Protein AF-A0A1I7XFM7-F1 (afdb_monomer)

Radius of gyration: 26.52 Å; Cα contacts (8 Å, |Δi|>4): 50; chains: 1; bounding box: 33×37×91 Å

Sequence (116 aa):
MKKVEVKPRGGKNIKDTYQNLKPWRMQLIEAQAKLTTTSPAVITLEPIYDKTSGVFYSQEELLKLCMETKSIARQFGIKDVSTFASNNCGFIRLYYPNVTCQQINVFLQYCENIVH

Structure (mmCIF, N/CA/C/O backbone):
data_AF-A0A1I7XFM7-F1
#
_entry.id   AF-A0A1I7XFM7-F1
#
loop_
_atom_site.group_PDB
_atom_site.id
_atom_site.type_symbol
_atom_site.label_atom_id
_atom_site.label_alt_id
_atom_site.label_comp_id
_atom_site.label_asym_id
_atom_site.label_entity_id
_atom_site.label_seq_id
_atom_site.pdbx_PDB_ins_code
_atom_site.Cartn_x
_atom_site.Cartn_y
_atom_site.Cartn_z
_atom_site.occupancy
_atom_site.B_iso_or_equiv
_atom_site.auth_seq_id
_atom_site.auth_comp_id
_atom_site.auth_asym_id
_atom_site.auth_atom_id
_atom_site.pdbx_PDB_model_num
ATOM 1 N N . MET A 1 1 ? -11.084 -9.461 -78.253 1.00 46.41 1 MET A N 1
ATOM 2 C CA . MET A 1 1 ? -10.396 -8.971 -77.035 1.00 46.41 1 MET A CA 1
ATOM 3 C C . MET A 1 1 ? -11.378 -8.098 -76.258 1.00 46.41 1 MET A C 1
ATOM 5 O O . MET A 1 1 ? -11.882 -7.146 -76.836 1.00 46.41 1 MET A O 1
ATOM 9 N N . LYS A 1 2 ? -11.747 -8.458 -75.018 1.00 50.09 2 LYS A N 1
ATOM 10 C CA . LYS A 1 2 ? -12.688 -7.668 -74.196 1.00 50.09 2 LYS A CA 1
ATOM 11 C C . LYS A 1 2 ? -11.912 -6.609 -73.410 1.00 50.09 2 LYS A C 1
ATOM 13 O O . LYS A 1 2 ? -10.954 -6.945 -72.721 1.00 50.09 2 LYS A O 1
ATOM 18 N N . LYS A 1 3 ? -12.312 -5.342 -73.536 1.00 50.41 3 LYS A N 1
ATOM 19 C CA . LYS A 1 3 ? -11.707 -4.207 -72.829 1.00 50.41 3 LYS A CA 1
ATOM 20 C C . LYS A 1 3 ? -12.254 -4.191 -71.399 1.00 50.41 3 LYS A C 1
ATOM 22 O O . LYS A 1 3 ? -13.459 -4.056 -71.216 1.00 50.41 3 LYS A O 1
ATOM 27 N N . VAL A 1 4 ? -11.389 -4.403 -70.410 1.00 59.22 4 VAL A N 1
ATOM 28 C CA . VAL A 1 4 ? -11.759 -4.332 -68.990 1.00 59.22 4 VAL A CA 1
ATOM 29 C C . VAL A 1 4 ? -11.553 -2.894 -68.532 1.00 59.22 4 VAL A C 1
ATOM 31 O O . VAL A 1 4 ? -10.437 -2.382 -68.578 1.00 59.22 4 VAL A O 1
ATOM 34 N N . GLU A 1 5 ? -12.634 -2.233 -68.132 1.00 59.06 5 GLU A N 1
ATOM 35 C CA . GLU A 1 5 ? -12.593 -0.872 -67.607 1.00 59.06 5 GLU A CA 1
ATOM 36 C C . GLU A 1 5 ? -12.334 -0.917 -66.095 1.00 59.06 5 GLU A C 1
ATOM 38 O O . GLU A 1 5 ? -13.138 -1.433 -65.318 1.00 59.06 5 GLU A O 1
ATOM 43 N N . VAL A 1 6 ? -11.174 -0.413 -65.675 1.00 65.88 6 VAL A N 1
ATOM 44 C CA . VAL A 1 6 ? -10.772 -0.326 -64.265 1.00 65.88 6 VAL A CA 1
ATOM 45 C C . VAL A 1 6 ? -11.096 1.063 -63.730 1.00 65.88 6 VAL A C 1
ATOM 47 O O . VAL A 1 6 ? -10.551 2.059 -64.203 1.00 65.88 6 VAL A O 1
ATOM 50 N N . LYS A 1 7 ? -11.966 1.136 -62.716 1.00 56.38 7 LYS A N 1
ATOM 51 C CA . LYS A 1 7 ? -12.243 2.391 -62.005 1.00 56.38 7 LYS A CA 1
ATOM 52 C C . LYS A 1 7 ? -11.031 2.809 -61.161 1.00 56.38 7 LYS A C 1
ATOM 54 O O . LYS A 1 7 ? -10.407 1.948 -60.532 1.00 56.38 7 LYS A O 1
ATOM 59 N N . PRO A 1 8 ? -10.703 4.112 -61.095 1.00 58.78 8 PRO A N 1
ATOM 60 C CA . PRO A 1 8 ? -9.590 4.586 -60.288 1.00 58.78 8 PRO A CA 1
ATOM 61 C C . PRO A 1 8 ? -9.882 4.335 -58.805 1.00 58.78 8 PRO A C 1
ATOM 63 O O . PRO A 1 8 ? -10.969 4.636 -58.307 1.00 58.78 8 PRO A O 1
ATOM 66 N N . ARG A 1 9 ? -8.905 3.780 -58.080 1.00 58.09 9 ARG A N 1
ATOM 67 C CA . ARG A 1 9 ? -8.955 3.723 -56.615 1.00 58.09 9 ARG A CA 1
ATOM 68 C C . ARG A 1 9 ? -8.807 5.149 -56.096 1.00 58.09 9 ARG A C 1
ATOM 70 O O . ARG A 1 9 ? -7.718 5.711 -56.158 1.00 58.09 9 ARG A O 1
ATOM 77 N N . GLY A 1 10 ? -9.906 5.729 -55.617 1.00 57.50 10 GLY A N 1
ATOM 78 C CA . GLY A 1 10 ? -9.901 7.016 -54.928 1.00 57.50 10 GLY A CA 1
ATOM 79 C C . GLY A 1 10 ? -9.006 6.936 -53.695 1.00 57.50 10 GLY A C 1
ATOM 80 O O . GLY A 1 10 ? -9.397 6.376 -52.673 1.00 57.50 10 GLY A O 1
ATOM 81 N N . GLY A 1 11 ? -7.781 7.446 -53.811 1.00 57.44 11 GLY A N 1
ATOM 82 C CA . GLY A 1 11 ? -6.885 7.611 -52.676 1.00 57.44 11 GLY A CA 1
ATOM 83 C C . GLY A 1 11 ? -7.407 8.742 -51.802 1.00 57.44 11 GLY A C 1
ATOM 84 O O . GLY A 1 11 ? -7.567 9.861 -52.288 1.00 57.44 11 GLY A O 1
ATOM 85 N N . LYS A 1 12 ? -7.683 8.456 -50.524 1.00 63.94 12 LYS A N 1
ATOM 86 C CA . LYS A 1 12 ? -7.931 9.510 -49.532 1.00 63.94 12 LYS A CA 1
ATOM 87 C C . LYS A 1 12 ? -6.736 10.453 -49.533 1.00 63.94 12 LYS A C 1
ATOM 89 O O . LYS A 1 12 ? -5.592 10.001 -49.442 1.00 63.94 12 LYS A O 1
ATOM 94 N N . ASN A 1 13 ? -6.996 11.747 -49.673 1.00 61.81 13 ASN A N 1
ATOM 95 C CA . ASN A 1 13 ? -5.940 12.736 -49.635 1.00 61.81 13 ASN A CA 1
ATOM 96 C C . ASN A 1 13 ? -5.399 12.758 -48.204 1.00 61.81 13 ASN A C 1
ATOM 98 O O . ASN A 1 13 ? -6.172 12.726 -47.249 1.00 61.81 13 ASN A O 1
ATOM 102 N N . ILE A 1 14 ? -4.079 12.808 -48.020 1.00 57.84 14 ILE A N 1
ATOM 103 C CA . ILE A 1 14 ? -3.484 12.754 -46.673 1.00 57.84 14 ILE A CA 1
ATOM 104 C C . ILE A 1 14 ? -4.038 13.865 -45.765 1.00 57.84 14 ILE A C 1
ATOM 106 O O . ILE A 1 14 ? -4.193 13.665 -44.564 1.00 57.84 14 ILE A O 1
ATOM 110 N N . LYS A 1 15 ? -4.441 14.990 -46.371 1.00 57.31 15 LYS A N 1
ATOM 111 C CA . LYS A 1 15 ? -5.088 16.136 -45.725 1.00 57.31 15 LYS A CA 1
ATOM 112 C C . LYS A 1 15 ? -6.449 15.796 -45.104 1.00 57.31 15 LYS A C 1
ATOM 114 O O . LYS A 1 15 ? -6.773 16.353 -44.062 1.00 57.31 15 LYS A O 1
ATOM 119 N N . ASP A 1 16 ? -7.185 14.838 -45.666 1.00 61.31 16 ASP A N 1
ATOM 120 C CA . ASP A 1 16 ? -8.484 14.375 -45.153 1.00 61.31 16 ASP A CA 1
ATOM 121 C C . ASP A 1 16 ? -8.325 13.614 -43.823 1.00 61.31 16 ASP A C 1
ATOM 123 O O . ASP A 1 16 ? -9.254 13.522 -43.022 1.00 61.31 16 ASP A O 1
ATOM 127 N N . THR A 1 17 ? -7.122 13.095 -43.556 1.00 59.59 17 THR A N 1
ATOM 128 C CA . THR A 1 17 ? -6.787 12.363 -42.324 1.00 59.59 17 THR A CA 1
ATOM 129 C C . THR A 1 17 ? -6.692 13.294 -41.113 1.00 59.59 17 THR A C 1
ATOM 131 O O . THR A 1 17 ? -7.016 12.891 -39.999 1.00 59.59 17 THR A O 1
ATOM 134 N N . TYR A 1 18 ? -6.286 14.551 -41.321 1.00 56.53 18 TYR A N 1
ATOM 135 C CA . TYR A 1 18 ? -6.037 15.509 -40.237 1.00 56.53 18 TYR A CA 1
ATOM 136 C C . TYR A 1 18 ? -7.245 16.393 -39.904 1.00 56.53 18 TYR A C 1
ATOM 138 O O . TYR A 1 18 ? -7.247 17.038 -38.860 1.00 56.53 18 TYR A O 1
ATOM 146 N N . GLN A 1 19 ? -8.287 16.408 -40.742 1.00 58.81 19 GLN A N 1
ATOM 147 C CA . GLN A 1 19 ? -9.455 17.281 -40.551 1.00 58.81 19 GLN A CA 1
ATOM 148 C C . GLN A 1 19 ? -10.322 16.916 -39.337 1.00 58.81 19 GLN A C 1
ATOM 150 O O . GLN A 1 19 ? -11.041 17.768 -38.827 1.00 58.81 19 GLN A O 1
ATOM 155 N N . ASN A 1 20 ? -10.233 15.676 -38.846 1.00 60.75 20 ASN A N 1
ATOM 156 C CA . ASN A 1 20 ? -11.027 15.195 -37.709 1.00 60.75 20 ASN A CA 1
ATOM 157 C C . ASN A 1 20 ? -10.232 15.115 -36.396 1.00 60.75 20 ASN A C 1
ATOM 159 O O . ASN A 1 20 ? -10.757 14.662 -35.377 1.00 60.75 20 ASN A O 1
ATOM 163 N N . LEU A 1 21 ? -8.963 15.532 -36.398 1.00 59.78 21 LEU A N 1
ATOM 164 C CA . LEU A 1 21 ? -8.161 15.556 -35.182 1.00 59.78 21 LEU A CA 1
ATOM 165 C C . LEU A 1 21 ? -8.557 16.777 -34.357 1.00 59.78 21 LEU A C 1
ATOM 167 O O . LEU A 1 21 ? -8.286 17.918 -34.731 1.00 59.78 21 LEU A O 1
ATOM 171 N N . LYS A 1 22 ? -9.199 16.532 -33.211 1.00 70.19 22 LYS A N 1
ATOM 172 C CA . LYS A 1 22 ? -9.437 17.591 -32.232 1.00 70.19 22 LYS A CA 1
ATOM 173 C C . LYS A 1 22 ? -8.086 18.228 -31.853 1.00 70.19 22 LYS A C 1
ATOM 175 O O . LYS A 1 22 ? -7.152 17.495 -31.529 1.00 70.19 22 LYS A O 1
ATOM 180 N N . PRO A 1 23 ? -7.974 19.567 -31.852 1.00 73.50 23 PRO A N 1
ATOM 181 C CA . PRO A 1 23 ? -6.817 20.276 -31.329 1.00 73.50 23 PRO A CA 1
ATOM 182 C C . PRO A 1 23 ? -6.432 19.764 -29.940 1.00 73.50 23 PRO A C 1
ATOM 184 O O . PRO A 1 23 ? -7.292 19.648 -29.064 1.00 73.50 23 PRO A O 1
ATOM 187 N N . TRP A 1 24 ? -5.135 19.548 -29.717 1.00 59.75 24 TRP A N 1
ATOM 188 C CA . TRP A 1 24 ? -4.584 19.113 -28.427 1.00 59.75 24 TRP A CA 1
ATOM 189 C C . TRP A 1 24 ? -5.073 19.966 -27.252 1.00 59.75 24 TRP A C 1
ATOM 191 O O . TRP A 1 24 ? -5.365 19.448 -26.181 1.00 59.75 24 TRP A O 1
ATOM 201 N N . ARG A 1 25 ? -5.263 21.272 -27.473 1.00 61.12 25 ARG A N 1
ATOM 202 C CA . ARG A 1 25 ? -5.814 22.189 -26.469 1.00 61.12 25 ARG A CA 1
ATOM 203 C C . ARG A 1 25 ? -7.234 21.812 -26.031 1.00 61.12 25 ARG A C 1
ATOM 205 O O . ARG A 1 25 ? -7.523 21.886 -24.847 1.00 61.12 25 ARG A O 1
ATOM 212 N N . MET A 1 26 ? -8.104 21.382 -26.949 1.00 63.47 26 MET A N 1
ATOM 213 C CA . MET A 1 26 ? -9.455 20.926 -26.588 1.00 63.47 26 MET A CA 1
ATOM 214 C C . MET A 1 26 ? -9.433 19.568 -25.888 1.00 63.47 26 MET A C 1
ATOM 216 O O . MET A 1 26 ? -10.185 19.371 -24.944 1.00 63.47 26 MET A O 1
ATOM 220 N N . GLN A 1 27 ? -8.549 18.657 -26.301 1.00 65.81 27 GLN A N 1
ATOM 221 C CA . GLN A 1 27 ? -8.390 17.358 -25.637 1.00 65.81 27 GLN A CA 1
ATOM 222 C C . GLN A 1 27 ? -7.878 17.518 -24.197 1.00 65.81 27 GLN A C 1
ATOM 224 O O . GLN A 1 27 ? -8.366 16.848 -23.291 1.00 65.81 27 GLN A O 1
ATOM 229 N N . LEU A 1 28 ? -6.948 18.452 -23.974 1.00 62.31 28 LEU A N 1
ATOM 230 C CA . LEU A 1 28 ? -6.454 18.809 -22.644 1.00 62.31 28 LEU A CA 1
ATOM 231 C C . LEU A 1 28 ? -7.545 19.452 -21.783 1.00 62.31 28 LEU A C 1
ATOM 233 O O . LEU A 1 28 ? -7.655 19.107 -20.614 1.00 62.31 28 LEU A O 1
ATOM 237 N N . ILE A 1 29 ? -8.380 20.326 -22.353 1.00 69.06 29 ILE A N 1
ATOM 238 C CA . ILE A 1 29 ? -9.510 20.938 -21.636 1.00 69.06 29 ILE A CA 1
ATOM 239 C C . ILE A 1 29 ? -10.569 19.885 -21.274 1.00 69.06 29 ILE A C 1
ATOM 241 O O . ILE A 1 29 ? -11.064 19.897 -20.153 1.00 69.06 29 ILE A O 1
ATOM 245 N N . GLU A 1 30 ? -10.883 18.940 -22.166 1.00 68.38 30 GLU A N 1
ATOM 246 C CA . GLU A 1 30 ? -11.795 17.821 -21.870 1.00 68.38 30 GLU A CA 1
ATOM 247 C C . GLU A 1 30 ? -11.228 16.890 -20.781 1.00 68.38 30 GLU A C 1
ATOM 249 O O . GLU A 1 30 ? -11.967 16.445 -19.902 1.00 68.38 30 GLU A O 1
ATOM 254 N N . ALA A 1 31 ? -9.918 16.619 -20.799 1.00 59.97 31 ALA A N 1
ATOM 255 C CA . ALA A 1 31 ? -9.246 15.833 -19.763 1.00 59.97 31 ALA A CA 1
ATOM 256 C C . ALA A 1 31 ? -9.196 16.574 -18.416 1.00 59.97 31 ALA A C 1
ATOM 258 O O . ALA A 1 31 ? -9.437 15.969 -17.374 1.00 59.97 31 ALA A O 1
ATOM 259 N N . GLN A 1 32 ? -8.946 17.885 -18.434 1.00 57.66 32 GLN A N 1
ATOM 260 C CA . GLN A 1 32 ? -8.939 18.725 -17.239 1.00 57.66 32 GLN A CA 1
ATOM 261 C C . GLN A 1 32 ? -10.344 18.891 -16.662 1.00 57.66 32 GLN A C 1
ATOM 263 O O . GLN A 1 32 ? -10.493 18.736 -15.462 1.00 57.66 32 GLN A O 1
ATOM 268 N N . ALA A 1 33 ? -11.385 19.073 -17.481 1.00 61.25 33 ALA A N 1
ATOM 269 C CA . ALA A 1 33 ? -12.773 19.161 -17.016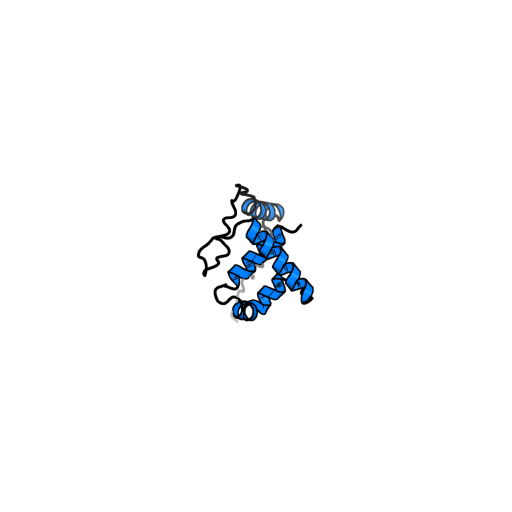 1.00 61.25 33 ALA A CA 1
ATOM 270 C C . ALA A 1 33 ? -13.270 17.863 -16.350 1.00 61.25 33 ALA A C 1
ATOM 272 O O . ALA A 1 33 ? -14.092 17.914 -15.438 1.00 61.25 33 ALA A O 1
ATOM 273 N N . LYS A 1 34 ? -12.740 16.699 -16.756 1.00 59.38 34 LYS A N 1
ATOM 274 C CA . LYS A 1 34 ? -12.977 15.426 -16.051 1.00 59.38 34 LYS A CA 1
ATOM 275 C C . LYS A 1 34 ? -12.264 15.342 -14.696 1.00 59.38 34 LYS A C 1
ATOM 277 O O . LYS A 1 34 ? -12.703 14.579 -13.845 1.00 59.38 34 LYS A O 1
ATOM 282 N N . LEU A 1 35 ? -11.190 16.106 -14.497 1.00 54.34 35 LEU A N 1
ATOM 283 C CA . LEU A 1 35 ? -10.375 16.117 -13.277 1.00 54.34 35 LEU A CA 1
ATOM 284 C C . LEU A 1 35 ? -10.722 17.277 -12.327 1.00 54.34 35 LEU A C 1
ATOM 286 O O . LEU A 1 35 ? -10.446 17.181 -11.138 1.00 54.34 35 LEU A O 1
ATOM 290 N N . THR A 1 36 ? -11.339 18.358 -12.818 1.00 42.94 36 THR A N 1
ATOM 291 C CA . THR A 1 36 ? -11.603 19.591 -12.055 1.00 42.94 36 THR A CA 1
ATOM 292 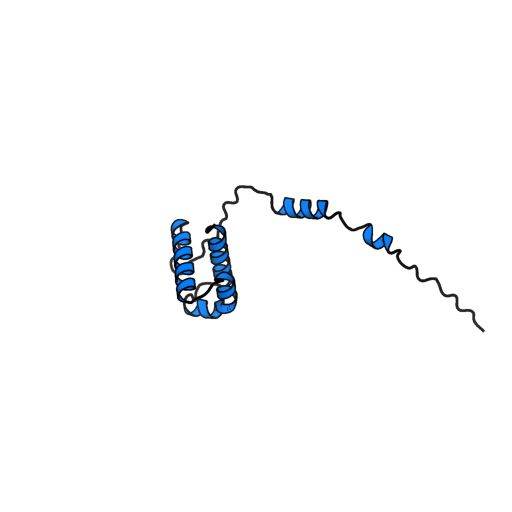C C . THR A 1 36 ? -13.052 19.760 -11.605 1.00 42.94 36 THR A C 1
ATOM 294 O O . THR A 1 36 ? -13.486 20.877 -11.323 1.00 42.94 36 THR A O 1
ATOM 297 N N . THR A 1 37 ? -13.799 18.667 -11.420 1.00 38.94 37 THR A N 1
ATOM 298 C CA . THR A 1 37 ? -14.943 18.711 -10.491 1.00 38.94 37 THR A CA 1
ATOM 299 C C . THR A 1 37 ? -14.411 18.589 -9.065 1.00 38.94 37 THR A C 1
ATOM 301 O O . THR A 1 37 ? -14.606 17.593 -8.374 1.00 38.94 37 THR A O 1
ATOM 304 N N . THR A 1 38 ? -13.697 19.627 -8.632 1.00 45.41 38 THR A N 1
ATOM 305 C CA . THR A 1 38 ? -13.274 19.841 -7.248 1.00 45.41 38 THR A CA 1
ATOM 306 C C . THR A 1 38 ? -14.482 20.332 -6.450 1.00 45.41 38 THR A C 1
ATOM 308 O O . THR A 1 38 ? -14.559 21.477 -6.019 1.00 45.41 38 THR A O 1
ATOM 311 N N . SER A 1 39 ? -15.469 19.453 -6.276 1.00 44.81 39 SER A N 1
ATOM 312 C CA . SER A 1 39 ? -16.196 19.411 -5.008 1.00 44.81 39 SER A CA 1
ATOM 313 C C . SER A 1 39 ? -15.172 18.983 -3.952 1.00 44.81 39 SER A C 1
ATOM 315 O O . SER A 1 39 ? -14.267 18.224 -4.314 1.00 44.81 39 SER A O 1
ATOM 317 N N . PRO A 1 40 ? -15.240 19.422 -2.684 1.00 43.62 40 PRO A N 1
ATOM 318 C CA . PRO A 1 40 ? -14.487 18.776 -1.619 1.00 43.62 40 PRO A CA 1
ATOM 319 C C . PRO A 1 40 ? -14.966 17.325 -1.563 1.00 43.62 40 PRO A C 1
ATOM 321 O O . PRO A 1 40 ? -15.937 16.985 -0.892 1.00 43.62 40 PRO A O 1
ATOM 324 N N . ALA A 1 41 ? -14.337 16.474 -2.367 1.00 45.19 41 ALA A N 1
ATOM 325 C CA . ALA A 1 41 ? -14.424 15.051 -2.238 1.00 45.19 41 ALA A CA 1
ATOM 326 C C . ALA A 1 41 ? -13.789 14.804 -0.880 1.00 45.19 41 ALA A C 1
ATOM 328 O O . ALA A 1 41 ? -12.569 14.770 -0.737 1.00 45.19 41 ALA A O 1
ATOM 329 N N . VAL A 1 42 ? -14.640 14.693 0.138 1.00 38.00 42 VAL A N 1
ATOM 330 C CA . VAL A 1 42 ? -14.410 13.724 1.194 1.00 38.00 42 VAL A CA 1
ATOM 331 C C . VAL A 1 42 ? -14.026 12.476 0.421 1.00 38.00 42 VAL A C 1
ATOM 333 O O . VAL A 1 42 ? -14.877 11.851 -0.211 1.00 38.00 42 VAL A O 1
ATOM 336 N N . ILE A 1 43 ? -12.723 12.211 0.323 1.00 36.69 43 ILE A N 1
ATOM 337 C CA . ILE A 1 43 ? -12.246 10.931 -0.153 1.00 36.69 43 ILE A CA 1
ATOM 338 C C . ILE A 1 43 ? -12.770 10.009 0.934 1.00 36.69 43 ILE A C 1
ATOM 340 O O . ILE A 1 43 ? -12.164 9.866 1.993 1.00 36.69 43 ILE A O 1
ATOM 344 N N . THR A 1 44 ? -13.964 9.463 0.721 1.00 34.00 44 THR A N 1
ATOM 345 C CA . THR A 1 44 ? -14.396 8.247 1.376 1.00 34.00 44 THR A CA 1
ATOM 346 C C . THR A 1 44 ? -13.432 7.205 0.847 1.00 34.00 44 THR A C 1
ATOM 348 O O . THR A 1 44 ? -13.719 6.489 -0.109 1.00 34.00 44 THR A O 1
ATOM 351 N N . LEU A 1 45 ? -12.229 7.191 1.424 1.00 42.62 45 LEU A N 1
ATOM 352 C CA . LEU A 1 45 ? -11.491 5.966 1.581 1.00 42.62 45 LEU A CA 1
ATOM 353 C C . LEU A 1 45 ? -12.500 5.113 2.328 1.00 42.62 45 LEU A C 1
ATOM 355 O O . LEU A 1 45 ? -12.716 5.300 3.527 1.00 42.62 45 LEU A O 1
ATOM 359 N N . GLU A 1 46 ? -13.213 4.256 1.595 1.00 41.31 46 GLU A N 1
ATOM 360 C CA . GLU A 1 46 ? -13.741 3.060 2.220 1.00 41.31 46 GLU A CA 1
ATOM 361 C C . GLU A 1 46 ? -12.592 2.560 3.090 1.00 41.31 46 GLU A C 1
ATOM 363 O O . GLU A 1 46 ? -11.459 2.481 2.592 1.00 41.31 46 GLU A O 1
ATOM 368 N N . PRO A 1 47 ? -12.831 2.417 4.401 1.00 47.59 47 PRO A N 1
ATOM 369 C CA . PRO A 1 47 ? -11.767 2.200 5.359 1.00 47.59 47 PRO A CA 1
ATOM 370 C C . PRO A 1 47 ? -10.916 1.090 4.795 1.00 47.59 47 PRO A C 1
ATOM 372 O O . PRO A 1 47 ? -11.449 0.097 4.292 1.00 47.59 47 PRO A O 1
ATOM 375 N N . ILE A 1 48 ? -9.605 1.273 4.814 1.00 53.47 48 ILE A N 1
ATOM 376 C CA . ILE A 1 48 ? -8.692 0.179 4.530 1.00 53.47 48 ILE A CA 1
ATOM 377 C C . ILE A 1 48 ? -9.043 -0.874 5.580 1.00 53.47 48 ILE A C 1
ATOM 379 O O . ILE A 1 48 ? -8.774 -0.711 6.760 1.00 53.47 48 ILE A O 1
ATOM 383 N N . TYR A 1 49 ? -9.875 -1.824 5.168 1.00 49.25 49 TYR A N 1
ATOM 384 C CA . TYR A 1 49 ? -10.780 -2.505 6.076 1.00 49.25 49 TYR A CA 1
ATOM 385 C C . TYR A 1 49 ? -9.982 -3.554 6.817 1.00 49.25 49 TYR A C 1
ATOM 387 O O . TYR A 1 49 ? -9.623 -4.585 6.240 1.00 49.25 49 TYR A O 1
ATOM 395 N N . ASP A 1 50 ? -9.721 -3.308 8.096 1.00 54.41 50 ASP A N 1
ATOM 396 C CA . ASP A 1 50 ? -9.369 -4.395 8.984 1.00 54.41 50 ASP A CA 1
ATOM 397 C C . ASP A 1 50 ? -10.629 -5.216 9.255 1.00 54.41 50 ASP A C 1
ATOM 399 O O . ASP A 1 50 ? -11.428 -4.961 10.160 1.00 54.41 50 ASP A O 1
ATOM 403 N N . LYS A 1 51 ? -10.799 -6.243 8.424 1.00 52.38 51 LYS A N 1
ATOM 404 C CA . LYS A 1 51 ? -11.899 -7.199 8.521 1.00 52.38 51 LYS A CA 1
ATOM 405 C C . LYS A 1 51 ? -11.972 -7.887 9.882 1.00 52.38 51 LYS A C 1
ATOM 407 O O . LYS A 1 51 ? -13.031 -8.404 10.224 1.00 52.38 51 LYS A O 1
ATOM 412 N N . THR A 1 52 ? -10.870 -7.920 10.633 1.00 53.88 52 THR A N 1
ATOM 413 C CA . THR A 1 52 ? -10.818 -8.598 11.929 1.00 53.88 52 THR A CA 1
ATOM 414 C C . THR A 1 52 ? -11.444 -7.777 13.052 1.00 53.88 52 THR A C 1
ATOM 416 O O . THR A 1 52 ? -12.098 -8.360 13.913 1.00 53.88 52 THR A O 1
ATOM 419 N N . SER A 1 53 ? -11.327 -6.448 13.015 1.00 57.03 53 SER A N 1
ATOM 420 C CA . SER A 1 53 ? -11.933 -5.550 14.005 1.00 57.03 53 SER A CA 1
ATOM 421 C C . SER A 1 53 ? -13.281 -4.980 13.556 1.00 57.03 53 SER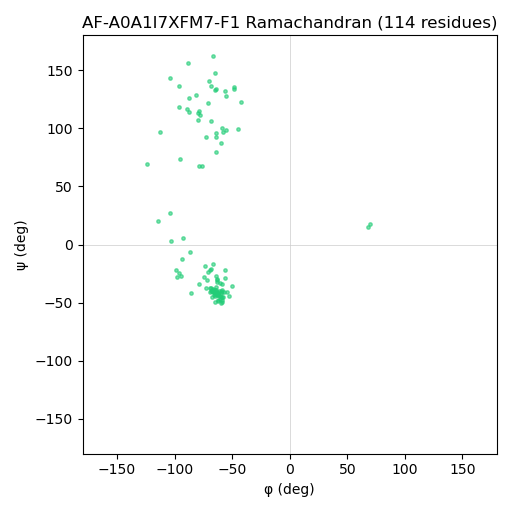 A C 1
ATOM 423 O O . SER A 1 53 ? -14.104 -4.625 14.397 1.00 57.03 53 SER A O 1
ATOM 425 N N . GLY A 1 54 ? -13.544 -4.905 12.246 1.00 54.50 54 GLY A N 1
ATOM 426 C CA . GLY A 1 54 ? -14.743 -4.248 11.716 1.00 54.50 54 GLY A CA 1
ATOM 427 C C . GLY A 1 54 ? -14.734 -2.728 11.924 1.00 54.50 54 GLY A C 1
ATOM 428 O O . GLY A 1 54 ? -15.777 -2.088 11.787 1.00 54.50 54 GLY A O 1
ATOM 429 N N . VAL A 1 55 ? -13.570 -2.161 12.259 1.00 56.50 55 VAL A N 1
ATOM 430 C CA . VAL A 1 55 ? -13.372 -0.744 12.574 1.00 56.50 55 VAL A CA 1
ATOM 431 C C . VAL A 1 55 ? -12.696 -0.039 11.397 1.00 56.50 55 VAL A C 1
ATOM 433 O O . VAL A 1 55 ? -11.859 -0.599 10.690 1.00 56.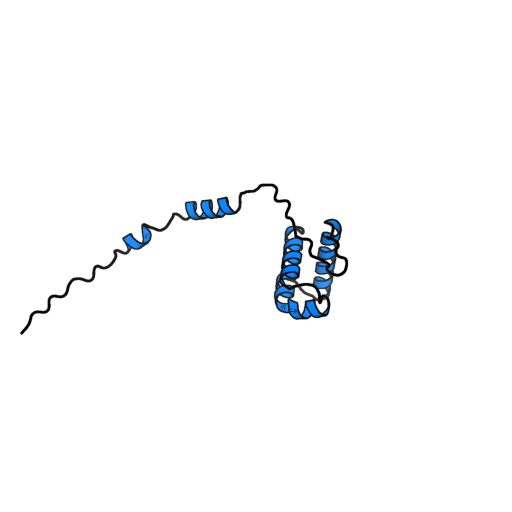50 55 VAL A O 1
ATOM 436 N N . PHE A 1 56 ? -13.110 1.202 11.164 1.00 67.81 56 PHE A N 1
ATOM 437 C CA . PHE A 1 56 ? -12.529 2.102 10.179 1.00 67.81 56 PHE A CA 1
ATOM 438 C C . PHE A 1 56 ? -11.278 2.733 10.799 1.00 67.81 56 PHE A C 1
ATOM 440 O O . PHE A 1 56 ? -11.383 3.279 11.894 1.00 67.81 56 PHE A O 1
ATOM 447 N N . TYR A 1 57 ? -10.122 2.692 10.127 1.00 73.81 57 TYR A N 1
ATOM 448 C CA . TYR A 1 57 ? -8.938 3.393 10.635 1.00 73.81 57 TYR A CA 1
ATOM 449 C C . TYR A 1 57 ? -9.171 4.906 10.670 1.00 73.81 57 TYR A C 1
ATOM 451 O O . TYR A 1 57 ? -9.637 5.493 9.688 1.00 73.81 57 TYR A O 1
ATOM 459 N N . SER A 1 58 ? -8.802 5.547 11.778 1.00 82.12 58 SER A N 1
ATOM 460 C CA . SER A 1 58 ? -8.721 7.002 11.856 1.00 82.12 58 SER A CA 1
ATOM 461 C C . SER A 1 58 ? -7.594 7.529 10.960 1.00 82.12 58 SER A C 1
ATOM 463 O O . SER A 1 58 ? -6.674 6.803 10.565 1.00 82.12 58 SER A O 1
ATOM 465 N N . GLN A 1 59 ? -7.629 8.824 10.643 1.00 81.06 59 GLN A N 1
ATOM 466 C CA . GLN A 1 59 ? -6.565 9.452 9.857 1.00 81.06 59 GLN A CA 1
ATOM 467 C C . GLN A 1 59 ? -5.191 9.317 10.538 1.00 81.06 59 GLN A C 1
ATOM 469 O O . GLN A 1 59 ? -4.188 9.063 9.871 1.00 81.06 59 GLN A O 1
ATOM 474 N N . GLU A 1 60 ? -5.148 9.448 11.864 1.00 83.44 60 GLU A N 1
ATOM 475 C CA . GLU A 1 60 ? -3.933 9.317 12.675 1.00 83.44 60 GLU A CA 1
ATOM 476 C C . GLU A 1 60 ? -3.379 7.887 12.645 1.00 83.44 60 GLU A C 1
ATOM 478 O O . GLU A 1 60 ? -2.167 7.687 12.537 1.00 83.44 60 GLU A O 1
ATOM 483 N N . GLU A 1 61 ? -4.258 6.884 12.680 1.00 83.31 61 GLU A N 1
ATOM 484 C CA . GLU A 1 61 ? -3.873 5.475 12.570 1.00 83.31 61 GLU A CA 1
ATOM 485 C C . GLU A 1 61 ? -3.297 5.159 11.189 1.00 83.31 61 GLU A C 1
ATOM 487 O O . GLU A 1 61 ? -2.242 4.529 11.089 1.00 83.31 61 GLU A O 1
ATOM 492 N N . LEU A 1 62 ? -3.925 5.659 10.120 1.00 83.44 62 LEU A N 1
ATOM 493 C CA . LEU A 1 62 ? -3.409 5.497 8.760 1.00 83.44 62 LEU A CA 1
ATOM 494 C C . LEU A 1 62 ? -2.041 6.164 8.584 1.00 83.44 62 LEU A C 1
ATOM 496 O O . LEU A 1 62 ? -1.144 5.583 7.975 1.00 83.44 62 LEU A O 1
ATOM 500 N N . LEU A 1 63 ? -1.850 7.361 9.144 1.00 87.06 63 LEU A N 1
ATOM 501 C CA . LEU A 1 63 ? -0.557 8.050 9.141 1.00 87.06 63 LEU A CA 1
ATOM 502 C C . LEU A 1 63 ? 0.527 7.230 9.847 1.00 87.06 63 LEU A C 1
ATOM 504 O O . LEU A 1 63 ? 1.636 7.079 9.325 1.00 87.06 63 LEU A O 1
ATOM 508 N N . LYS A 1 64 ? 0.203 6.671 11.016 1.00 86.88 64 LYS A N 1
ATOM 509 C CA . LYS A 1 64 ? 1.113 5.805 11.767 1.00 86.88 64 LYS A CA 1
ATOM 510 C C . LYS A 1 64 ? 1.497 4.569 10.950 1.00 86.88 64 LYS A C 1
ATOM 512 O O . LYS A 1 64 ? 2.686 4.284 10.815 1.00 86.88 64 LYS A O 1
ATOM 517 N N . LEU A 1 65 ? 0.523 3.905 10.327 1.00 87.56 65 LEU A N 1
ATOM 518 C CA . LEU A 1 65 ? 0.750 2.755 9.448 1.00 87.56 65 LEU A CA 1
ATOM 519 C C . LEU A 1 65 ? 1.640 3.107 8.246 1.00 87.56 65 LEU A C 1
ATOM 521 O O . LEU A 1 65 ? 2.527 2.328 7.886 1.00 87.56 65 LEU A O 1
ATOM 525 N N . CYS A 1 66 ? 1.466 4.286 7.642 1.00 90.81 66 CYS A N 1
ATOM 526 C CA . CYS A 1 66 ? 2.341 4.755 6.565 1.00 90.81 66 CYS A CA 1
ATOM 527 C C . CYS A 1 66 ? 3.792 4.924 7.038 1.00 90.81 66 CYS A C 1
ATOM 529 O O . CYS A 1 66 ? 4.729 4.502 6.351 1.00 90.81 66 CYS A O 1
ATOM 531 N N . MET A 1 67 ? 3.999 5.505 8.225 1.00 92.31 67 MET A N 1
ATOM 532 C CA . MET A 1 67 ? 5.337 5.663 8.801 1.00 92.31 67 MET A CA 1
ATOM 533 C C . MET A 1 67 ? 5.989 4.317 9.130 1.00 92.31 67 MET A C 1
ATOM 535 O O . MET A 1 67 ? 7.165 4.115 8.817 1.00 92.31 67 MET A O 1
ATOM 539 N N . GLU A 1 68 ? 5.234 3.383 9.706 1.00 89.75 68 GLU A N 1
ATOM 540 C CA . GLU A 1 68 ? 5.700 2.026 10.007 1.00 89.75 68 GLU A CA 1
ATOM 541 C C . GLU A 1 68 ? 6.085 1.274 8.732 1.00 89.75 68 GLU A C 1
ATOM 543 O O . GLU A 1 68 ? 7.196 0.751 8.635 1.00 89.75 68 GLU A O 1
ATOM 548 N N . THR A 1 69 ? 5.229 1.312 7.710 1.00 90.50 69 THR A N 1
ATOM 549 C CA . THR A 1 69 ? 5.484 0.681 6.408 1.00 90.50 69 THR A CA 1
ATOM 550 C C . THR A 1 69 ? 6.771 1.212 5.777 1.00 90.50 69 THR A C 1
ATOM 552 O O . THR A 1 69 ? 7.618 0.439 5.326 1.00 90.50 69 THR A O 1
ATOM 555 N N . LYS A 1 70 ? 6.977 2.535 5.799 1.00 91.44 70 LYS A N 1
ATOM 556 C CA . LYS A 1 70 ? 8.196 3.172 5.277 1.00 91.44 70 LYS A CA 1
ATOM 557 C C . LYS A 1 70 ? 9.435 2.810 6.095 1.00 91.44 70 LYS A C 1
ATOM 559 O O . LYS A 1 70 ? 10.509 2.618 5.526 1.00 91.44 70 LYS A O 1
ATOM 564 N N . SER A 1 71 ? 9.303 2.725 7.418 1.00 92.81 71 SER A N 1
ATOM 565 C CA . SER A 1 71 ? 10.386 2.308 8.315 1.00 92.81 71 SER A CA 1
ATOM 566 C C . SER A 1 71 ? 10.827 0.875 8.020 1.00 92.81 71 SER A C 1
ATOM 568 O O . SER A 1 71 ? 12.015 0.631 7.809 1.00 92.81 71 SER A O 1
ATOM 570 N N . ILE A 1 72 ? 9.874 -0.053 7.914 1.00 88.75 72 ILE A N 1
ATOM 571 C CA . ILE A 1 72 ? 10.125 -1.455 7.567 1.00 88.75 72 ILE A CA 1
ATOM 572 C C . ILE A 1 72 ? 10.782 -1.539 6.189 1.00 88.75 72 ILE A C 1
ATOM 574 O O . ILE A 1 72 ? 11.850 -2.131 6.054 1.00 88.75 72 ILE A O 1
ATOM 578 N N . ALA A 1 73 ? 10.214 -0.877 5.178 1.00 91.75 73 ALA A N 1
ATOM 579 C CA . ALA A 1 73 ? 10.777 -0.864 3.832 1.00 91.75 73 ALA A CA 1
ATOM 580 C C . ALA A 1 73 ? 12.252 -0.432 3.819 1.00 91.75 73 ALA A C 1
ATOM 582 O O . ALA A 1 73 ? 13.085 -1.095 3.202 1.00 91.75 73 ALA A O 1
ATOM 583 N N . ARG A 1 74 ? 12.606 0.619 4.571 1.00 93.56 74 ARG A N 1
ATOM 584 C CA . ARG A 1 74 ? 13.997 1.083 4.707 1.00 93.56 74 ARG A CA 1
ATOM 585 C C . ARG A 1 74 ? 14.912 0.039 5.339 1.00 93.56 74 ARG A C 1
ATOM 587 O O . ARG A 1 74 ? 16.021 -0.140 4.844 1.00 93.56 74 ARG A O 1
ATOM 594 N N . GLN A 1 75 ? 14.463 -0.650 6.388 1.00 94.19 75 GLN A N 1
ATOM 595 C CA . GLN A 1 75 ? 15.249 -1.700 7.052 1.00 94.19 75 GLN A CA 1
ATOM 596 C C . GLN A 1 75 ? 15.590 -2.853 6.100 1.00 94.19 75 GLN A C 1
ATOM 598 O O . GLN A 1 75 ? 16.682 -3.407 6.171 1.00 94.19 75 GLN A O 1
ATOM 603 N N . PHE A 1 76 ? 14.692 -3.158 5.162 1.00 92.31 76 PHE A N 1
ATOM 604 C CA . PHE A 1 76 ? 14.889 -4.189 4.142 1.00 92.31 76 PHE A CA 1
ATOM 605 C C . PHE A 1 76 ? 15.482 -3.662 2.822 1.00 92.31 76 PHE A C 1
ATOM 607 O O . PHE A 1 76 ? 15.587 -4.411 1.853 1.00 92.31 76 PHE A O 1
ATOM 614 N N . GLY A 1 77 ? 15.873 -2.384 2.749 1.00 94.00 77 GLY A N 1
ATOM 615 C CA . GLY A 1 77 ? 16.444 -1.786 1.535 1.00 94.00 77 GLY A CA 1
ATOM 616 C C . GLY A 1 77 ? 15.449 -1.605 0.379 1.00 94.00 77 GLY A C 1
ATOM 617 O O . GLY A 1 77 ? 15.858 -1.404 -0.766 1.00 94.00 77 GLY A O 1
ATOM 618 N N . ILE A 1 78 ? 14.146 -1.652 0.660 1.00 94.12 78 ILE A N 1
ATOM 619 C CA . ILE A 1 78 ? 13.073 -1.446 -0.313 1.00 94.12 78 ILE A CA 1
ATOM 620 C C . ILE A 1 78 ? 12.908 0.060 -0.543 1.00 94.12 78 ILE A C 1
ATOM 622 O O . ILE A 1 78 ? 12.513 0.806 0.353 1.00 94.12 78 ILE A O 1
ATOM 626 N N . LYS A 1 79 ? 13.225 0.511 -1.760 1.00 92.38 79 LYS A N 1
ATOM 627 C CA . LYS A 1 79 ? 13.150 1.931 -2.149 1.00 92.38 79 LYS A CA 1
ATOM 628 C C . LYS A 1 79 ? 11.761 2.339 -2.628 1.00 92.38 79 LYS A C 1
ATOM 630 O O . LYS A 1 79 ? 11.289 3.413 -2.277 1.00 92.38 79 LYS A O 1
ATOM 635 N N . ASP A 1 80 ? 11.139 1.477 -3.424 1.00 93.88 80 ASP A N 1
ATOM 636 C CA . ASP A 1 80 ? 9.814 1.685 -3.995 1.00 93.88 80 ASP A CA 1
ATOM 637 C C . ASP A 1 80 ? 8.853 0.672 -3.371 1.00 93.88 80 ASP A C 1
ATOM 639 O O . ASP A 1 80 ? 8.810 -0.502 -3.748 1.00 93.88 80 ASP A O 1
ATOM 643 N N . VAL A 1 81 ? 8.145 1.133 -2.342 1.00 92.69 81 VAL A N 1
ATOM 644 C CA . VAL A 1 81 ? 7.227 0.305 -1.555 1.00 92.69 81 VAL A CA 1
ATOM 645 C C . VAL A 1 81 ? 6.022 -0.111 -2.392 1.00 92.69 81 VAL A C 1
ATOM 647 O O . VAL A 1 81 ? 5.606 -1.266 -2.317 1.00 92.69 81 VAL A O 1
ATOM 650 N N . SER A 1 82 ? 5.498 0.794 -3.218 1.00 92.50 82 SER A N 1
ATOM 651 C CA . SER A 1 82 ? 4.335 0.555 -4.075 1.00 92.50 82 SER A CA 1
ATOM 652 C C . SER A 1 82 ? 4.624 -0.507 -5.125 1.00 92.50 82 SER A C 1
ATOM 654 O O . SER A 1 82 ? 3.895 -1.498 -5.223 1.00 92.50 82 SER A O 1
ATOM 656 N N . THR A 1 83 ? 5.738 -0.382 -5.847 1.00 95.00 83 THR A N 1
ATOM 657 C CA . THR A 1 83 ? 6.164 -1.400 -6.815 1.00 95.00 83 THR A CA 1
ATOM 658 C C . THR A 1 83 ? 6.477 -2.725 -6.122 1.00 95.00 83 THR A C 1
ATOM 660 O O . THR A 1 83 ? 6.072 -3.784 -6.609 1.00 95.00 83 THR A O 1
ATOM 663 N N . PHE A 1 84 ? 7.150 -2.700 -4.965 1.00 94.81 84 PHE A N 1
ATOM 664 C CA . PHE A 1 84 ? 7.431 -3.917 -4.200 1.00 94.81 84 PHE A CA 1
ATOM 665 C C . PHE A 1 84 ? 6.144 -4.642 -3.802 1.00 94.81 84 PHE A C 1
ATOM 667 O O . PHE A 1 84 ? 6.024 -5.844 -4.041 1.00 94.81 84 PHE A O 1
ATOM 674 N N . ALA A 1 85 ? 5.178 -3.931 -3.228 1.00 94.31 85 ALA A N 1
ATOM 675 C CA . ALA A 1 85 ? 3.950 -4.531 -2.737 1.00 94.31 85 ALA A CA 1
ATOM 676 C C . ALA A 1 85 ? 3.057 -5.048 -3.866 1.00 94.31 85 ALA A C 1
ATOM 678 O O . ALA A 1 85 ? 2.483 -6.129 -3.740 1.00 94.31 85 ALA A O 1
ATOM 679 N N . SER A 1 86 ? 3.003 -4.331 -4.989 1.00 93.12 86 SER A N 1
ATOM 680 C CA . SER A 1 86 ? 2.257 -4.768 -6.169 1.00 93.12 86 SER A CA 1
ATOM 681 C C . SER A 1 86 ? 2.830 -6.076 -6.738 1.00 93.12 86 SER A C 1
ATOM 683 O O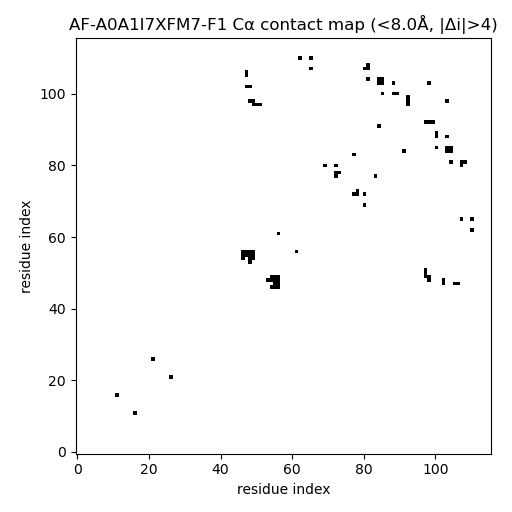 . SER A 1 86 ? 2.088 -7.024 -6.994 1.00 93.12 86 SER A O 1
ATOM 685 N N . ASN A 1 87 ? 4.162 -6.191 -6.818 1.00 96.69 87 ASN A N 1
ATOM 686 C CA . ASN A 1 87 ? 4.838 -7.395 -7.316 1.00 96.69 87 ASN A CA 1
ATOM 687 C C . ASN A 1 87 ? 4.822 -8.569 -6.322 1.00 96.69 87 ASN A C 1
ATOM 689 O O . ASN A 1 87 ? 4.870 -9.726 -6.733 1.00 96.69 87 ASN A O 1
ATOM 693 N N . ASN A 1 88 ? 4.757 -8.287 -5.017 1.00 94.94 88 ASN A N 1
ATOM 694 C CA . ASN A 1 88 ? 4.874 -9.287 -3.951 1.00 94.94 88 ASN A CA 1
ATOM 695 C C . ASN A 1 88 ? 3.587 -9.446 -3.132 1.00 94.94 88 ASN A C 1
ATOM 697 O O . ASN A 1 88 ? 3.625 -9.971 -2.020 1.00 94.94 88 ASN A O 1
ATOM 701 N N . CYS A 1 89 ? 2.432 -9.033 -3.661 1.00 91.94 89 CYS A N 1
ATOM 702 C CA . CYS A 1 89 ? 1.178 -9.073 -2.910 1.00 91.94 89 CYS A CA 1
ATOM 703 C C . CYS A 1 89 ? 0.872 -10.471 -2.342 1.00 91.94 89 CYS A C 1
ATOM 705 O O . CYS A 1 89 ? 0.447 -10.592 -1.196 1.00 91.94 89 CYS A O 1
ATOM 707 N N . GLY A 1 90 ? 1.124 -11.539 -3.108 1.00 91.31 90 GLY A N 1
ATOM 708 C CA . GLY A 1 90 ? 0.926 -12.911 -2.628 1.00 91.31 90 GLY A CA 1
ATOM 709 C C . GLY A 1 90 ? 1.727 -13.219 -1.359 1.00 91.31 90 GLY A C 1
ATOM 710 O O . GLY A 1 90 ? 1.186 -13.808 -0.429 1.00 91.31 90 GLY A O 1
ATOM 711 N N . PHE A 1 91 ? 2.977 -12.753 -1.292 1.00 88.62 91 PHE A N 1
ATOM 712 C CA . PHE A 1 91 ? 3.833 -12.885 -0.113 1.00 88.62 91 PHE A CA 1
ATOM 713 C C . PHE A 1 91 ? 3.315 -12.051 1.063 1.00 88.62 91 PHE A C 1
ATOM 715 O O . PHE A 1 91 ? 3.201 -12.560 2.173 1.00 88.62 91 PHE A O 1
ATOM 722 N N . ILE A 1 92 ? 2.922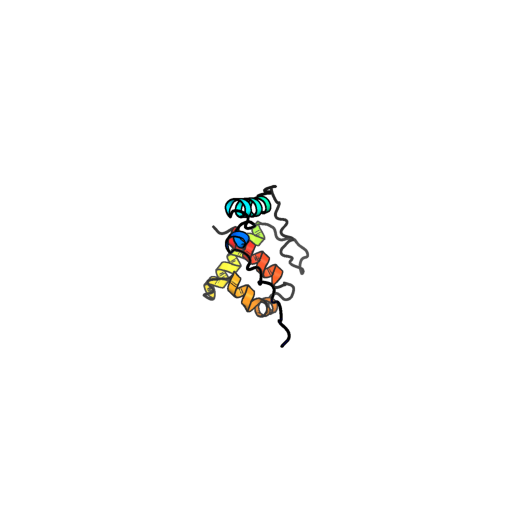 -10.797 0.824 1.00 85.56 92 ILE A N 1
ATOM 723 C CA . ILE A 1 92 ? 2.356 -9.920 1.864 1.00 85.56 92 ILE A CA 1
ATOM 724 C C . ILE A 1 92 ? 1.097 -10.549 2.473 1.00 85.56 92 ILE A C 1
ATOM 726 O O . ILE A 1 92 ? 0.921 -10.557 3.691 1.00 85.56 92 ILE A O 1
ATOM 730 N N . ARG A 1 93 ? 0.247 -11.158 1.645 1.00 88.06 93 ARG A N 1
ATOM 731 C CA . ARG A 1 93 ? -0.975 -11.835 2.092 1.00 88.06 93 ARG A CA 1
ATOM 732 C C . ARG A 1 93 ? -0.724 -13.078 2.946 1.00 88.06 93 ARG A C 1
ATOM 734 O O . ARG A 1 93 ? -1.641 -13.487 3.645 1.00 88.06 93 ARG A O 1
ATOM 741 N N . LEU A 1 94 ? 0.482 -13.651 2.961 1.00 84.94 94 LEU A N 1
ATOM 742 C CA . LEU A 1 94 ? 0.819 -14.704 3.932 1.00 84.94 94 LEU A CA 1
ATOM 743 C C . LEU A 1 94 ? 0.771 -14.176 5.372 1.00 84.94 94 LEU A C 1
ATOM 745 O O . LEU A 1 94 ? 0.394 -14.911 6.279 1.00 84.94 94 LEU A O 1
ATOM 749 N N . TYR A 1 95 ? 1.112 -12.900 5.566 1.00 81.81 95 TYR A N 1
ATOM 750 C CA . TYR A 1 95 ? 1.079 -12.222 6.863 1.00 81.81 95 TYR A CA 1
ATOM 751 C C . TYR A 1 95 ? -0.233 -11.459 7.093 1.00 81.81 95 TYR A C 1
ATOM 753 O O . TYR A 1 95 ? -0.672 -11.316 8.230 1.00 81.81 95 TYR A O 1
ATOM 761 N N . TYR A 1 96 ? -0.887 -11.020 6.013 1.00 82.44 96 TYR A N 1
ATOM 762 C CA . TYR A 1 96 ? -2.152 -10.279 6.038 1.00 82.44 96 TYR A CA 1
ATOM 763 C C . TYR A 1 96 ? -3.228 -10.992 5.196 1.00 82.44 96 TYR A C 1
ATOM 765 O O . TYR A 1 96 ? -3.627 -10.492 4.139 1.00 82.44 96 TYR A O 1
ATOM 773 N N . PRO A 1 97 ? -3.720 -12.168 5.629 1.00 79.94 97 PRO A N 1
ATOM 774 C CA . PRO A 1 97 ? -4.536 -13.057 4.789 1.00 79.94 97 PRO A CA 1
ATOM 775 C C . PRO A 1 97 ? -5.879 -12.459 4.365 1.00 79.94 97 PRO A C 1
ATOM 777 O O . PRO A 1 97 ? -6.407 -12.793 3.301 1.00 79.94 97 PRO A O 1
ATOM 780 N N . ASN A 1 98 ? -6.409 -11.543 5.175 1.00 81.38 98 ASN A N 1
ATOM 781 C CA . ASN A 1 98 ? -7.708 -10.911 4.958 1.00 81.38 98 ASN A CA 1
ATOM 782 C C . ASN A 1 98 ? -7.645 -9.677 4.050 1.00 81.38 98 ASN A C 1
ATOM 784 O O . ASN A 1 98 ? -8.692 -9.140 3.692 1.00 81.38 98 ASN A O 1
ATOM 788 N N . VAL A 1 99 ? -6.443 -9.233 3.677 1.00 80.62 99 VAL A N 1
ATOM 789 C CA . VAL A 1 99 ? -6.245 -8.045 2.849 1.00 80.62 99 VAL A CA 1
ATOM 790 C C . VAL A 1 99 ? -6.091 -8.457 1.385 1.00 80.62 99 VAL A C 1
ATOM 792 O O . VAL A 1 99 ? -5.412 -9.430 1.045 1.00 80.62 99 VAL A O 1
ATOM 795 N N . THR A 1 100 ? -6.744 -7.722 0.492 1.00 87.69 100 THR A N 1
ATOM 796 C CA . THR A 1 100 ? -6.613 -7.897 -0.960 1.00 87.69 100 THR A CA 1
ATOM 797 C C . THR A 1 100 ? -5.466 -7.056 -1.522 1.00 87.69 100 THR A C 1
ATOM 799 O O . THR A 1 100 ? -5.109 -6.017 -0.971 1.00 87.69 100 THR A O 1
ATOM 802 N N . CYS A 1 101 ? -4.920 -7.450 -2.678 1.00 87.19 101 CYS A N 1
ATOM 803 C CA . CYS A 1 101 ? -3.896 -6.649 -3.364 1.00 87.19 101 CYS A CA 1
ATOM 804 C C . CYS A 1 101 ? -4.387 -5.240 -3.707 1.00 87.19 101 CYS A C 1
ATOM 806 O O . CYS A 1 101 ? -3.625 -4.282 -3.646 1.00 87.19 101 CYS A O 1
ATOM 808 N N . GLN A 1 102 ? -5.676 -5.104 -4.029 1.00 88.56 102 GLN A N 1
ATOM 809 C CA . GLN A 1 102 ? -6.281 -3.808 -4.306 1.00 88.56 102 GLN A CA 1
ATOM 810 C C . GLN A 1 102 ? -6.273 -2.908 -3.066 1.00 88.56 102 GLN A C 1
ATOM 812 O O . GLN A 1 102 ? -5.887 -1.750 -3.169 1.00 88.56 102 GLN A O 1
ATOM 817 N N . GLN A 1 103 ? -6.631 -3.440 -1.894 1.00 86.19 103 GLN A N 1
ATOM 818 C CA . GLN A 1 103 ? -6.583 -2.684 -0.638 1.00 86.19 103 GLN A CA 1
ATOM 819 C C . GLN A 1 103 ? -5.155 -2.268 -0.269 1.00 86.19 103 GLN A C 1
ATOM 821 O O . GLN A 1 103 ? -4.952 -1.129 0.140 1.00 86.19 103 GLN A O 1
ATOM 826 N N . ILE A 1 104 ? -4.168 -3.150 -0.468 1.00 88.69 104 ILE A N 1
ATOM 827 C CA . ILE A 1 104 ? -2.744 -2.820 -0.273 1.00 88.69 104 ILE A CA 1
ATOM 828 C C . ILE A 1 104 ? -2.342 -1.652 -1.177 1.00 88.69 104 ILE A C 1
ATOM 830 O O . ILE A 1 104 ? -1.750 -0.683 -0.708 1.00 88.69 104 ILE A O 1
ATOM 834 N N . ASN A 1 105 ? -2.702 -1.710 -2.459 1.00 90.44 105 ASN A N 1
ATOM 835 C CA . ASN A 1 105 ? -2.363 -0.659 -3.413 1.00 90.44 105 ASN A CA 1
ATOM 836 C C . ASN A 1 105 ? -3.037 0.676 -3.062 1.00 90.44 105 ASN A C 1
ATOM 838 O O . ASN A 1 105 ? -2.384 1.713 -3.121 1.00 90.44 105 ASN A O 1
ATOM 842 N N . VAL A 1 106 ? -4.309 0.660 -2.649 1.00 88.00 106 VAL A N 1
ATOM 843 C CA . VAL A 1 106 ? -5.027 1.866 -2.193 1.00 88.00 106 VAL A CA 1
ATOM 844 C C . VAL A 1 106 ? -4.363 2.469 -0.952 1.00 88.00 106 VAL A C 1
ATOM 846 O O . VAL A 1 106 ? -4.158 3.680 -0.895 1.00 88.00 106 VAL A O 1
ATOM 849 N N . PHE A 1 107 ? -3.973 1.640 0.018 1.00 88.19 107 PHE A N 1
ATOM 850 C CA . PHE A 1 107 ? -3.244 2.096 1.203 1.00 88.19 107 PHE A CA 1
ATOM 851 C C . PHE A 1 107 ? -1.905 2.754 0.844 1.00 88.19 107 PHE A C 1
ATOM 853 O O . PHE A 1 107 ? -1.590 3.827 1.352 1.00 88.19 107 PHE A O 1
ATOM 860 N N . LEU A 1 108 ? -1.130 2.160 -0.062 1.00 91.25 108 LEU A N 1
ATOM 861 C CA . LEU A 1 108 ? 0.167 2.718 -0.448 1.00 91.25 108 LEU A CA 1
ATOM 862 C C . LEU A 1 108 ? 0.033 4.016 -1.249 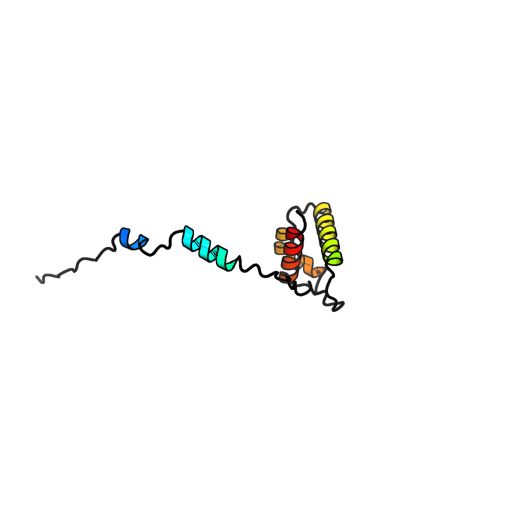1.00 91.25 108 LEU A C 1
ATOM 864 O O . LEU A 1 108 ? 0.777 4.958 -0.990 1.00 91.25 108 LEU A O 1
ATOM 868 N N . GLN A 1 109 ? -0.970 4.116 -2.124 1.00 88.62 109 GLN A N 1
ATOM 869 C CA . GLN A 1 109 ? -1.309 5.373 -2.798 1.00 88.62 109 GLN A CA 1
ATOM 870 C C . GLN A 1 109 ? -1.666 6.473 -1.794 1.00 88.62 109 GLN A C 1
ATOM 872 O O . GLN A 1 109 ? -1.228 7.613 -1.937 1.00 88.62 109 GLN A O 1
ATOM 877 N N . TYR A 1 110 ? -2.434 6.146 -0.752 1.00 86.31 110 TYR A N 1
ATOM 878 C CA . TYR A 1 110 ? -2.714 7.086 0.332 1.00 86.31 110 TYR A CA 1
ATOM 879 C C . TYR A 1 110 ? -1.421 7.561 1.016 1.00 86.31 110 TYR A C 1
ATOM 881 O O . TYR A 1 110 ? -1.233 8.762 1.209 1.00 86.31 110 TYR A O 1
ATOM 889 N N . CYS A 1 111 ? -0.500 6.644 1.321 1.00 88.56 111 CYS A N 1
ATOM 890 C CA . CYS A 1 111 ? 0.770 6.987 1.959 1.00 88.56 111 CYS A CA 1
ATOM 891 C C . CYS A 1 111 ? 1.678 7.874 1.096 1.00 88.56 111 CYS A C 1
ATOM 893 O O . CYS A 1 111 ? 2.364 8.742 1.635 1.00 88.56 111 CYS A O 1
ATOM 895 N N . GLU A 1 112 ? 1.694 7.677 -0.222 1.00 87.06 112 GLU A N 1
ATOM 896 C CA . GLU A 1 112 ? 2.471 8.513 -1.146 1.00 87.06 112 GLU A CA 1
ATOM 897 C C . GLU A 1 112 ? 1.933 9.942 -1.223 1.00 87.06 112 GLU A C 1
ATOM 899 O O . GLU A 1 112 ? 2.715 10.888 -1.231 1.00 87.06 112 GLU A O 1
ATOM 904 N N . ASN A 1 113 ? 0.609 10.106 -1.210 1.00 78.50 113 ASN A N 1
ATOM 905 C CA . ASN A 1 113 ? -0.032 11.411 -1.372 1.00 78.50 113 ASN A CA 1
ATOM 906 C C . ASN A 1 113 ? 0.077 12.326 -0.140 1.00 78.50 113 ASN A C 1
ATOM 908 O O . ASN A 1 113 ? -0.129 13.532 -0.262 1.00 78.50 113 ASN A O 1
ATOM 912 N N . ILE A 1 114 ? 0.368 11.780 1.044 1.00 70.00 114 ILE A N 1
ATOM 913 C CA . ILE A 1 114 ? 0.436 12.562 2.292 1.00 70.00 114 ILE A CA 1
A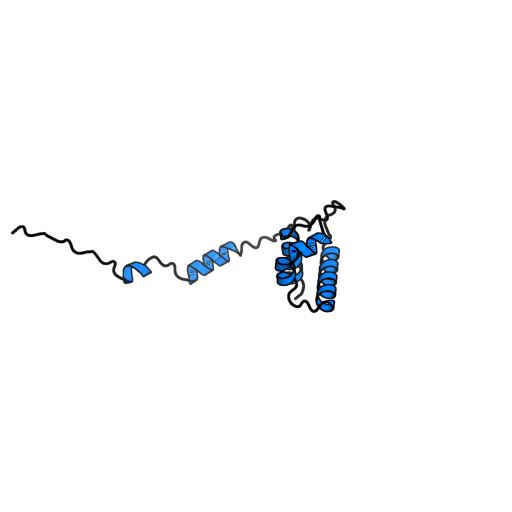TOM 914 C C . ILE A 1 114 ? 1.864 12.945 2.673 1.00 70.00 114 ILE A C 1
ATOM 916 O O . ILE A 1 114 ? 2.079 13.961 3.332 1.00 70.00 114 ILE A O 1
ATOM 920 N N . VAL A 1 115 ? 2.852 12.148 2.272 1.00 54.62 115 VAL A N 1
ATOM 921 C CA . VAL A 1 115 ? 4.250 12.375 2.643 1.00 54.62 115 VAL A CA 1
ATOM 922 C C . VAL A 1 115 ? 4.951 13.160 1.533 1.00 54.62 115 VAL A C 1
ATOM 924 O O . VAL A 1 115 ? 5.762 12.602 0.793 1.00 54.62 115 VAL A O 1
ATOM 927 N N . HIS A 1 116 ? 4.642 14.455 1.444 1.00 45.06 116 HIS A N 1
ATOM 928 C CA . HIS A 1 116 ? 5.449 15.448 0.729 1.00 45.06 116 HIS A CA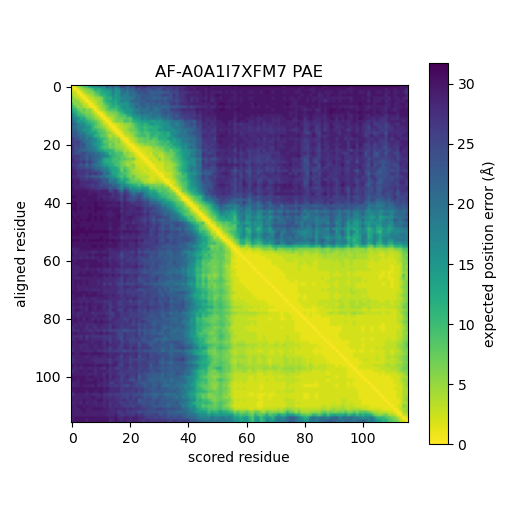 1
ATOM 929 C C . HIS A 1 116 ? 6.189 16.354 1.712 1.00 45.06 116 HIS A C 1
ATOM 931 O O . HIS A 1 116 ? 5.535 16.883 2.637 1.00 45.06 116 HIS A O 1
#

Foldseek 3Di:
DDDDDDDDDPDDDVVNVCPPDDPPVVVVVVVVVVVPPPDVPPVPPVALAPVVVRDRDDPVRLQVVLVVLVVVCVVVVNPDSLVVCLVCVVVVCVVVVPGDSVSVNVSVVVSVVPPD

pLDDT: mean 71.73, std 18.05, range [34.0, 96.69]

Solvent-accessible surface area (backbone atoms only — not comparable to full-atom values): 7415 Å² total; per-residue (Å²): 135,86,86,82,86,79,79,82,80,83,71,80,54,76,70,69,69,58,73,77,58,75,53,65,70,57,55,49,49,58,55,45,59,74,69,62,73,76,60,90,68,74,75,73,65,70,45,75,62,43,78,89,77,76,49,67,66,50,73,69,54,51,51,49,51,40,52,49,52,52,52,52,30,54,77,72,69,45,85,53,61,61,64,49,46,69,76,38,32,75,64,53,26,74,81,39,70,87,54,50,65,66,52,54,50,53,52,44,54,53,42,59,75,68,70,123

InterPro domains:
  IPR055352 aECM cysteine-cradle domain [PF23626] (64-113)

Organism: Heterorhabditis bacteriophora (NCBI:txid37862)

Secondary structure (DSSP, 8-state):
-----PPP--PPPHHHHHTT---HHHHHHHHHHHH---S----------BTTTTBPPPHHHHHHHHHHHHHHHHHTT-S-HHHHHHHTHHHHHHH-TT--HHHHHHHHHHHHHH--

Mean predicted aligned error: 16.77 Å